Protein AF-A0A944ZHB9-F1 (afdb_monomer_lite)

Sequence (135 aa):
MSFLIAQADKPLLVWMFDLVGLNYLLIIVLSSVASFLITLTIVRKGKGALAGSALILAVLMPFFVTLCFAALDGATVFMSVATNPEWTFQPSDAIAPATVCFCLVIGMFLMIPSYLLAMIAATVRSRSTKAEEAS

Structure (mmCIF, N/CA/C/O backbone):
data_AF-A0A944ZHB9-F1
#
_entry.id   AF-A0A944ZHB9-F1
#
loop_
_atom_site.group_PDB
_atom_site.id
_atom_site.type_symbol
_atom_site.label_atom_id
_atom_site.label_alt_id
_atom_site.label_comp_id
_atom_site.label_asym_id
_atom_site.label_entity_id
_atom_site.label_seq_id
_atom_site.pdbx_PDB_ins_code
_atom_site.Cartn_x
_atom_site.Cartn_y
_atom_site.Cartn_z
_atom_site.occupancy
_atom_site.B_iso_or_equiv
_atom_site.auth_seq_id
_atom_site.auth_comp_id
_atom_site.auth_asym_id
_atom_site.auth_atom_id
_atom_site.pdbx_PDB_model_num
ATOM 1 N N . MET A 1 1 ? 9.816 15.366 -27.112 1.00 44.12 1 MET A N 1
ATOM 2 C CA . MET A 1 1 ? 8.399 15.756 -27.311 1.00 44.12 1 MET A CA 1
ATOM 3 C C . MET A 1 1 ? 7.531 14.657 -27.939 1.00 44.12 1 MET A C 1
ATOM 5 O O . MET A 1 1 ? 6.321 14.783 -27.879 1.00 44.12 1 MET A O 1
ATOM 9 N N . SER A 1 2 ? 8.085 13.560 -28.471 1.00 49.25 2 SER A N 1
ATOM 10 C CA . SER A 1 2 ? 7.321 12.480 -29.125 1.00 49.25 2 SER A CA 1
ATOM 11 C C . SER A 1 2 ? 6.603 11.505 -28.173 1.00 49.25 2 SER A C 1
ATOM 13 O O . SER A 1 2 ? 5.532 11.017 -28.512 1.00 49.25 2 SER A O 1
ATOM 15 N N . PHE A 1 3 ? 7.130 11.247 -26.970 1.00 51.88 3 PHE A N 1
ATOM 16 C CA . PHE A 1 3 ? 6.533 10.284 -26.026 1.00 51.88 3 PHE A CA 1
ATOM 17 C C . PHE A 1 3 ? 5.198 10.758 -25.421 1.00 51.88 3 PHE A C 1
ATOM 19 O O . PHE A 1 3 ? 4.254 9.981 -25.323 1.00 51.88 3 PHE A O 1
ATOM 26 N N . LEU A 1 4 ? 5.092 12.050 -25.087 1.00 50.25 4 LEU A N 1
ATOM 27 C CA . LEU A 1 4 ? 3.847 12.651 -24.587 1.00 50.25 4 LEU A CA 1
ATOM 28 C C . LEU A 1 4 ? 2.742 12.688 -25.657 1.00 50.25 4 LEU A C 1
ATOM 30 O O . LEU A 1 4 ? 1.569 12.641 -25.313 1.00 50.25 4 LEU A O 1
ATOM 34 N N . ILE A 1 5 ? 3.112 12.738 -26.942 1.00 50.81 5 ILE A N 1
ATOM 35 C CA . ILE A 1 5 ? 2.165 12.726 -28.068 1.00 50.81 5 ILE A CA 1
ATOM 36 C C . ILE A 1 5 ? 1.707 11.291 -28.372 1.00 50.81 5 ILE A C 1
ATOM 38 O O . ILE A 1 5 ? 0.527 11.072 -28.604 1.00 50.81 5 ILE A O 1
ATOM 42 N N . ALA A 1 6 ? 2.598 10.295 -28.286 1.00 51.50 6 ALA A N 1
ATOM 43 C CA . ALA A 1 6 ? 2.250 8.884 -28.504 1.00 51.50 6 ALA A CA 1
ATOM 44 C C . ALA A 1 6 ? 1.351 8.279 -27.404 1.00 51.50 6 ALA A C 1
ATOM 46 O O . ALA A 1 6 ? 0.707 7.257 -27.624 1.00 51.50 6 ALA A O 1
ATOM 47 N N . GLN A 1 7 ? 1.312 8.895 -26.219 1.00 51.66 7 GLN A N 1
ATOM 48 C CA . GLN A 1 7 ? 0.458 8.491 -25.094 1.00 51.66 7 GLN A CA 1
ATOM 49 C C . GLN A 1 7 ? -0.860 9.280 -25.017 1.00 51.66 7 GLN A C 1
ATOM 51 O O . GLN A 1 7 ? -1.714 8.946 -24.200 1.00 51.66 7 GLN A O 1
ATOM 56 N N . ALA A 1 8 ? -1.051 10.306 -25.856 1.00 53.78 8 ALA A N 1
ATOM 57 C CA . ALA A 1 8 ? -2.232 11.172 -25.809 1.00 53.78 8 ALA A CA 1
ATOM 58 C C . ALA A 1 8 ? -3.544 10.446 -26.171 1.00 53.78 8 ALA A C 1
ATOM 60 O O . ALA A 1 8 ? -4.614 10.879 -25.749 1.00 53.78 8 ALA A O 1
ATOM 61 N N . ASP A 1 9 ? -3.459 9.328 -26.899 1.00 57.16 9 ASP A N 1
ATOM 62 C CA . ASP A 1 9 ? -4.623 8.547 -27.334 1.00 57.16 9 ASP A CA 1
ATOM 63 C C . ASP A 1 9 ? -5.115 7.534 -26.287 1.00 57.16 9 ASP A C 1
ATOM 65 O O . ASP A 1 9 ? -6.210 6.982 -26.419 1.00 57.16 9 ASP A O 1
ATOM 69 N N . LYS A 1 10 ? -4.333 7.271 -25.230 1.00 63.78 10 LYS A N 1
ATOM 70 C CA . LYS A 1 10 ? -4.728 6.344 -24.165 1.00 63.78 10 LYS A CA 1
ATOM 71 C C . LYS A 1 10 ? -5.288 7.115 -22.968 1.00 63.78 10 LYS A C 1
ATOM 73 O O . LYS A 1 10 ? -4.638 8.036 -22.475 1.00 63.78 10 LYS A O 1
ATOM 78 N N . PRO A 1 11 ? -6.455 6.715 -22.424 1.00 73.31 11 PRO A N 1
ATOM 79 C CA . PRO A 1 11 ? -6.902 7.224 -21.137 1.00 73.31 11 PRO A CA 1
ATOM 80 C C . PRO A 1 11 ? -5.803 6.988 -20.100 1.00 73.31 11 PRO A C 1
ATOM 82 O O . PRO A 1 11 ? -5.264 5.883 -20.027 1.00 73.31 11 PRO A O 1
ATOM 85 N N . LEU A 1 12 ? -5.518 7.992 -19.266 1.00 64.12 12 LEU A N 1
ATOM 86 C CA . LEU A 1 12 ? -4.504 7.918 -18.206 1.00 64.12 12 LEU A CA 1
ATOM 87 C C . LEU A 1 12 ? -4.653 6.638 -17.363 1.00 64.12 12 LEU A C 1
ATOM 89 O O . LEU A 1 12 ? -3.669 5.986 -17.037 1.00 64.12 12 LEU A O 1
ATOM 93 N N . LEU A 1 13 ? -5.899 6.221 -17.119 1.00 64.38 13 LEU A N 1
ATOM 94 C CA . LEU A 1 13 ? -6.235 4.980 -16.428 1.00 64.38 13 LEU A CA 1
ATOM 95 C C . LEU A 1 13 ? -5.704 3.726 -17.146 1.00 64.38 13 LEU A C 1
ATOM 97 O O . LEU A 1 13 ? -5.105 2.867 -16.515 1.00 64.38 13 LEU A O 1
ATOM 101 N N . VAL A 1 14 ? -5.911 3.622 -18.462 1.00 70.00 14 VAL A N 1
ATOM 102 C CA . VAL A 1 14 ? -5.469 2.475 -19.276 1.00 70.00 14 VAL A CA 1
ATOM 103 C C . VAL A 1 14 ? -3.949 2.423 -19.327 1.00 70.00 14 VAL A C 1
ATOM 105 O O . VAL A 1 14 ? -3.361 1.361 -19.159 1.00 70.00 14 VAL A O 1
ATOM 108 N N . TRP A 1 15 ? -3.311 3.583 -19.473 1.00 68.56 15 TRP A N 1
ATOM 109 C CA . TRP A 1 15 ? -1.859 3.687 -19.398 1.00 68.56 15 TRP A CA 1
ATOM 110 C C . TRP A 1 15 ? -1.316 3.221 -18.041 1.00 68.56 15 TRP A C 1
ATOM 112 O O . TRP A 1 15 ? -0.336 2.487 -17.992 1.00 68.56 15 TRP A O 1
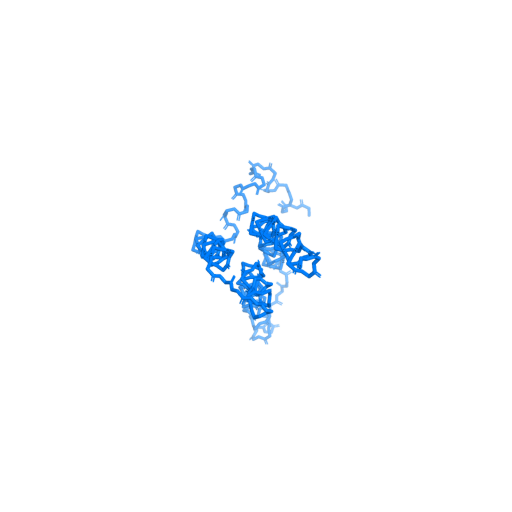ATOM 122 N N . MET A 1 16 ? -1.985 3.566 -16.940 1.00 63.53 16 MET A N 1
ATOM 123 C CA . MET A 1 16 ? -1.601 3.094 -15.608 1.00 63.53 16 MET A CA 1
ATOM 124 C C . MET A 1 16 ? -1.732 1.574 -15.460 1.00 63.53 16 MET A C 1
ATOM 126 O O . MET A 1 16 ? -0.863 0.953 -14.855 1.00 63.53 16 MET A O 1
ATOM 130 N N . PHE A 1 17 ? -2.787 0.964 -16.009 1.00 69.06 17 PHE A N 1
ATOM 131 C CA . PHE A 1 17 ? -2.940 -0.496 -16.004 1.00 69.06 17 PHE A CA 1
ATOM 132 C C . PHE A 1 17 ? -1.844 -1.188 -16.823 1.00 69.06 17 PHE A C 1
ATOM 134 O O . PHE A 1 17 ? -1.302 -2.199 -16.372 1.00 69.06 17 PHE A O 1
ATOM 141 N N . ASP A 1 18 ? -1.491 -0.620 -17.978 1.00 68.94 18 ASP A N 1
ATOM 142 C CA . ASP A 1 18 ? -0.412 -1.122 -18.833 1.00 68.94 18 ASP A CA 1
ATOM 143 C C . ASP A 1 18 ? 0.959 -1.020 -18.139 1.00 68.94 18 ASP A C 1
ATOM 145 O O . ASP A 1 18 ? 1.772 -1.934 -18.254 1.00 68.94 18 ASP A O 1
ATOM 149 N N . LEU A 1 19 ? 1.211 0.066 -17.399 1.00 64.19 19 LEU A N 1
ATOM 150 C CA . LEU A 1 19 ? 2.485 0.308 -16.717 1.00 64.19 19 LEU A CA 1
ATOM 151 C C . LEU A 1 19 ? 2.688 -0.516 -15.455 1.00 64.19 19 LEU A C 1
ATOM 153 O O . LEU A 1 19 ? 3.757 -1.081 -15.248 1.00 64.19 19 LEU A O 1
ATOM 157 N N . VAL A 1 20 ? 1.676 -0.548 -14.590 1.00 68.19 20 VAL A N 1
ATOM 158 C CA . VAL A 1 20 ? 1.765 -1.277 -13.324 1.00 68.19 20 VAL A CA 1
ATOM 159 C C . VAL A 1 20 ? 1.807 -2.774 -13.601 1.00 68.19 20 VAL A C 1
ATOM 161 O O . VAL A 1 20 ? 2.464 -3.503 -12.876 1.00 68.19 20 VAL A O 1
ATOM 164 N N . GLY A 1 21 ? 1.142 -3.244 -14.656 1.00 74.19 21 GLY A N 1
ATOM 165 C CA . GLY A 1 21 ? 1.032 -4.661 -14.956 1.00 74.19 21 GLY A CA 1
ATOM 166 C C . GLY A 1 21 ? 0.014 -5.361 -14.052 1.00 74.19 21 GLY A C 1
ATOM 167 O O . GLY A 1 21 ? -0.151 -5.067 -12.863 1.00 74.19 21 GLY A O 1
ATOM 168 N N . LEU A 1 22 ? -0.689 -6.334 -14.628 1.00 75.19 22 LEU A N 1
ATOM 169 C CA . LEU A 1 22 ? -1.831 -6.986 -13.982 1.00 75.19 22 LEU A CA 1
ATOM 170 C C . LEU A 1 22 ? -1.457 -7.688 -12.664 1.00 75.19 22 LEU A C 1
ATOM 172 O O . LEU A 1 22 ? -2.209 -7.631 -11.693 1.00 75.19 22 LEU A O 1
ATOM 176 N N . ASN A 1 23 ? -0.273 -8.303 -12.608 1.00 76.69 23 ASN A N 1
ATOM 177 C CA . ASN A 1 23 ? 0.205 -9.016 -11.421 1.00 76.69 23 ASN A CA 1
ATOM 178 C C . ASN A 1 23 ? 0.426 -8.073 -10.233 1.00 76.69 23 ASN A C 1
ATOM 180 O O . ASN A 1 23 ? -0.003 -8.370 -9.120 1.00 76.69 23 ASN A O 1
ATOM 184 N N . TYR A 1 24 ? 1.055 -6.921 -10.463 1.00 76.88 24 TYR A N 1
ATOM 185 C CA . TYR A 1 24 ? 1.310 -5.953 -9.399 1.00 76.88 24 TYR A CA 1
ATOM 186 C C . TYR A 1 24 ? 0.017 -5.309 -8.921 1.00 76.88 24 TYR A C 1
ATOM 188 O O . TYR A 1 24 ? -0.197 -5.176 -7.718 1.00 76.88 24 TYR A O 1
ATOM 196 N N . LEU A 1 25 ? -0.892 -4.996 -9.845 1.00 80.75 25 LEU A N 1
ATOM 197 C CA . LEU A 1 25 ? -2.195 -4.459 -9.486 1.00 80.75 25 LEU A CA 1
ATOM 198 C C . LEU A 1 25 ? -3.002 -5.441 -8.627 1.00 80.75 25 LEU A C 1
ATOM 200 O O . LEU A 1 25 ? -3.590 -5.034 -7.626 1.00 80.75 25 LEU A O 1
ATOM 204 N N . LEU A 1 26 ? -2.974 -6.736 -8.960 1.00 85.25 26 LEU A N 1
ATOM 205 C CA . LEU A 1 26 ? -3.593 -7.777 -8.139 1.00 85.25 26 LEU A CA 1
ATOM 206 C C . LEU A 1 26 ? -3.009 -7.806 -6.725 1.00 85.25 26 LEU A C 1
ATOM 208 O O . LEU A 1 26 ? -3.772 -7.820 -5.762 1.00 85.25 26 LEU A O 1
ATOM 212 N N . ILE A 1 27 ? -1.683 -7.766 -6.576 1.00 86.25 27 ILE A N 1
ATOM 213 C CA . ILE A 1 27 ? -1.047 -7.784 -5.250 1.00 86.25 27 ILE A CA 1
ATOM 214 C C . ILE A 1 27 ? -1.418 -6.533 -4.447 1.00 86.25 27 ILE A C 1
ATOM 216 O O . ILE A 1 27 ? -1.750 -6.635 -3.266 1.00 86.25 27 ILE A O 1
ATOM 220 N N . ILE A 1 28 ? -1.415 -5.361 -5.082 1.00 85.06 28 ILE A N 1
ATOM 221 C CA . ILE A 1 28 ? -1.771 -4.091 -4.445 1.00 85.06 28 ILE A CA 1
ATOM 222 C C . ILE A 1 28 ? -3.224 -4.130 -3.947 1.00 85.06 28 ILE A C 1
ATOM 224 O O . ILE A 1 28 ? -3.485 -3.829 -2.779 1.00 85.06 28 ILE A O 1
ATOM 228 N N . VAL A 1 29 ? -4.164 -4.576 -4.782 1.00 87.94 29 VAL A N 1
ATOM 229 C CA . VAL A 1 29 ? -5.580 -4.705 -4.405 1.00 87.94 29 VAL A CA 1
ATOM 230 C C . VAL A 1 29 ? -5.763 -5.733 -3.288 1.00 87.94 29 VAL A C 1
ATOM 232 O O . VAL A 1 29 ? -6.414 -5.435 -2.287 1.00 87.94 29 VAL A O 1
ATOM 235 N N . LEU A 1 30 ? -5.147 -6.913 -3.401 1.00 90.31 30 LEU A N 1
ATOM 236 C CA . LEU A 1 30 ? -5.202 -7.945 -2.362 1.00 90.31 30 LEU A CA 1
ATOM 237 C C . LEU A 1 30 ? -4.621 -7.445 -1.035 1.00 90.31 30 LEU A C 1
ATOM 239 O O . LEU A 1 30 ? -5.187 -7.722 0.021 1.00 90.31 30 LEU A O 1
ATOM 243 N N . SER A 1 31 ? -3.541 -6.660 -1.077 1.00 90.19 31 SER A N 1
ATOM 244 C CA . SER A 1 31 ? -2.945 -6.056 0.117 1.00 90.19 31 SER A CA 1
ATOM 245 C C . SER A 1 31 ? -3.873 -5.032 0.777 1.00 90.19 31 SER A C 1
ATOM 247 O O . SER A 1 31 ? -3.973 -5.001 2.003 1.00 90.19 31 SER A O 1
ATOM 249 N N . SER A 1 32 ? -4.610 -4.244 -0.016 1.00 89.06 32 SER A N 1
ATOM 250 C CA . SER A 1 32 ? -5.613 -3.296 0.480 1.00 89.06 32 SER A CA 1
ATOM 251 C C . SER A 1 32 ? -6.795 -4.017 1.124 1.00 89.06 32 SER A C 1
ATOM 253 O O . SER A 1 32 ? -7.185 -3.685 2.245 1.00 89.06 32 SER A O 1
ATOM 255 N N . VAL A 1 33 ? -7.305 -5.073 0.484 1.00 91.88 33 VAL A N 1
ATOM 256 C CA . VAL A 1 33 ? -8.373 -5.908 1.052 1.00 91.88 33 VAL A CA 1
ATOM 257 C C . VAL A 1 33 ? -7.912 -6.563 2.355 1.00 91.88 33 VAL A C 1
ATOM 259 O O . VAL A 1 33 ? -8.623 -6.503 3.358 1.00 91.88 33 VAL A O 1
ATOM 262 N N . ALA A 1 34 ? -6.708 -7.137 2.385 1.00 91.56 34 ALA A N 1
ATOM 263 C CA . ALA A 1 34 ? -6.142 -7.734 3.592 1.00 91.56 34 ALA A CA 1
ATOM 264 C C . ALA A 1 34 ? -5.981 -6.698 4.717 1.00 91.56 34 ALA A C 1
ATOM 266 O O . ALA A 1 34 ? -6.427 -6.939 5.839 1.00 91.56 34 ALA A O 1
ATOM 267 N N . SER A 1 35 ? -5.426 -5.521 4.410 1.00 92.50 35 SER A N 1
ATOM 268 C CA . SER A 1 35 ? -5.304 -4.391 5.341 1.00 92.50 35 SER A CA 1
ATOM 269 C C . SER A 1 35 ? -6.656 -3.996 5.934 1.00 92.50 35 SER A C 1
ATOM 271 O O . SER A 1 35 ? -6.781 -3.849 7.154 1.00 92.50 35 SER A O 1
ATOM 273 N N . PHE A 1 36 ? -7.690 -3.886 5.099 1.00 90.31 36 PHE A N 1
ATOM 274 C CA . PHE A 1 36 ? -9.037 -3.543 5.538 1.00 90.31 36 PHE A CA 1
ATOM 275 C C . PHE A 1 36 ? -9.628 -4.612 6.465 1.00 90.31 36 PHE A C 1
ATOM 277 O O . PHE A 1 36 ? -10.158 -4.288 7.529 1.00 90.31 36 PHE A O 1
ATOM 284 N N . LEU A 1 37 ? -9.491 -5.895 6.118 1.00 92.69 37 LEU A N 1
ATOM 285 C CA . LEU A 1 37 ? -9.981 -7.007 6.939 1.00 92.69 37 LEU A CA 1
ATOM 286 C C . LEU A 1 37 ? -9.252 -7.108 8.285 1.00 92.69 37 LEU A C 1
ATOM 288 O O . LEU A 1 37 ? -9.886 -7.343 9.319 1.00 92.69 37 LEU A O 1
ATOM 292 N N . ILE A 1 38 ? -7.934 -6.899 8.297 1.00 90.38 38 ILE A N 1
ATOM 293 C CA . ILE A 1 38 ? -7.133 -6.862 9.526 1.00 90.38 38 ILE A CA 1
ATOM 294 C C . ILE A 1 38 ? -7.581 -5.682 10.392 1.00 90.38 38 ILE A C 1
ATOM 296 O O . ILE A 1 38 ? -7.894 -5.875 11.568 1.00 90.38 38 ILE A O 1
ATOM 300 N N . THR A 1 39 ? -7.704 -4.489 9.805 1.00 88.88 39 THR A N 1
ATOM 301 C CA . THR A 1 39 ? -8.217 -3.286 10.477 1.00 88.88 39 THR A CA 1
ATOM 302 C C . THR A 1 39 ? -9.582 -3.566 11.103 1.00 88.88 39 THR A C 1
ATOM 304 O O . THR A 1 39 ? -9.757 -3.378 12.304 1.00 88.88 39 THR A O 1
ATOM 307 N N . LEU A 1 40 ? -10.529 -4.119 10.341 1.00 88.69 40 LEU A N 1
ATOM 308 C CA . LEU A 1 40 ? -11.863 -4.478 10.824 1.00 88.69 40 LEU A CA 1
ATOM 309 C C . LEU A 1 40 ? -11.813 -5.479 11.989 1.00 88.69 40 LEU A C 1
ATOM 311 O O . LEU A 1 40 ?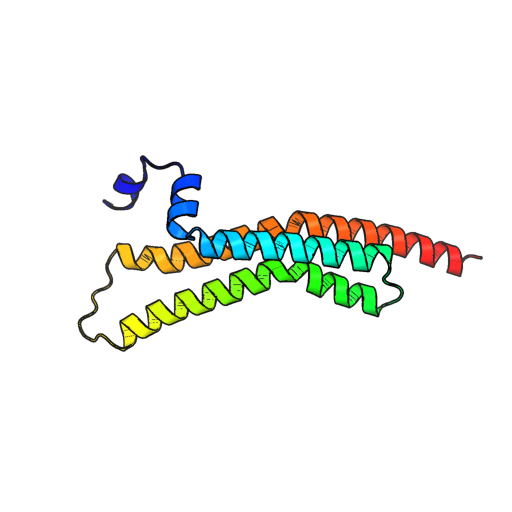 -12.552 -5.340 12.968 1.00 88.69 40 LEU A O 1
ATOM 315 N N . THR A 1 41 ? -10.926 -6.470 11.912 1.00 89.19 41 THR A N 1
ATOM 316 C CA . THR A 1 41 ? -10.742 -7.474 12.966 1.00 89.19 41 THR A CA 1
ATOM 317 C C . THR A 1 41 ? -10.202 -6.840 14.247 1.00 89.19 41 THR A C 1
ATOM 319 O O . THR A 1 41 ? -10.731 -7.104 15.330 1.00 89.19 41 THR A O 1
ATOM 322 N N . ILE A 1 42 ? -9.209 -5.951 14.140 1.00 88.38 42 ILE A N 1
ATOM 323 C CA . ILE A 1 42 ? -8.646 -5.230 15.288 1.00 88.38 42 ILE A CA 1
ATOM 324 C C . ILE A 1 42 ? -9.677 -4.266 15.880 1.00 88.38 42 ILE A C 1
ATOM 326 O O . ILE A 1 42 ? -9.777 -4.161 17.103 1.00 88.38 42 ILE A O 1
ATOM 330 N N . VAL A 1 43 ? -10.484 -3.597 15.055 1.00 87.06 43 VAL A N 1
ATOM 331 C CA . VAL A 1 43 ? -11.568 -2.724 15.529 1.00 87.06 43 VAL A CA 1
ATOM 332 C C . VAL A 1 43 ? -12.604 -3.519 16.327 1.00 87.06 43 VAL A C 1
ATOM 334 O O . VAL A 1 43 ? -12.988 -3.090 17.416 1.00 87.06 43 VAL A O 1
ATOM 337 N N . ARG A 1 44 ? -13.010 -4.696 15.835 1.00 85.38 44 ARG A N 1
ATOM 338 C CA . ARG A 1 44 ? -14.036 -5.532 16.479 1.00 85.38 44 ARG A CA 1
ATOM 339 C C . ARG A 1 44 ? -13.557 -6.266 17.729 1.00 85.38 44 ARG A C 1
ATOM 341 O O . ARG A 1 44 ? -14.329 -6.397 18.672 1.00 85.38 44 ARG A O 1
ATOM 348 N N . LYS A 1 45 ? -12.329 -6.792 17.728 1.00 83.88 45 LYS A N 1
ATOM 349 C CA . LYS A 1 45 ? -11.832 -7.693 18.788 1.00 83.88 45 LYS A CA 1
ATOM 350 C C . LYS A 1 45 ? -10.697 -7.111 19.628 1.00 83.88 45 LYS A C 1
ATOM 352 O O . LYS A 1 45 ? -10.470 -7.581 20.739 1.00 83.88 45 LYS A O 1
ATOM 357 N N . GLY A 1 46 ? -9.966 -6.128 19.110 1.00 76.44 46 GLY A N 1
ATOM 358 C CA . GLY A 1 46 ? -8.795 -5.569 19.779 1.00 76.44 46 GLY A CA 1
ATOM 359 C C . GLY A 1 46 ? -9.173 -4.746 21.009 1.00 76.44 46 GLY A C 1
ATOM 360 O O . GLY A 1 46 ? -10.052 -3.889 20.942 1.00 76.44 46 GLY A O 1
ATOM 361 N N . LYS A 1 47 ? -8.477 -4.980 22.122 1.00 74.56 47 LYS A N 1
ATOM 362 C CA . LYS A 1 47 ? -8.604 -4.213 23.367 1.00 74.56 47 LYS A CA 1
ATOM 363 C C . LYS A 1 47 ? -7.234 -3.675 23.789 1.00 74.56 47 LYS A C 1
ATOM 365 O O . LYS A 1 47 ? -6.215 -4.312 23.530 1.00 74.56 47 LYS A O 1
ATOM 370 N N . GLY A 1 48 ? -7.225 -2.514 24.441 1.00 76.50 48 GLY A N 1
ATOM 371 C CA . GLY A 1 48 ? -6.019 -1.898 25.005 1.00 76.50 48 GLY A CA 1
ATOM 372 C C . GLY A 1 48 ? -5.093 -1.209 23.993 1.00 76.50 48 GLY A C 1
ATOM 373 O O . GLY A 1 48 ? -5.388 -1.116 22.799 1.00 76.50 48 GLY A O 1
ATOM 374 N N . ALA A 1 49 ? -3.954 -0.720 24.491 1.00 75.25 49 ALA A N 1
ATOM 375 C CA . ALA A 1 49 ? -2.983 0.072 23.728 1.00 75.25 49 ALA A CA 1
ATOM 376 C C . ALA A 1 49 ? -2.352 -0.695 22.550 1.00 75.25 49 ALA A C 1
ATOM 378 O O . ALA A 1 49 ? -2.101 -0.112 21.495 1.00 75.25 49 ALA A O 1
ATOM 379 N N . LEU A 1 50 ? -2.178 -2.015 22.688 1.00 80.00 50 LEU A N 1
ATOM 380 C CA . LEU A 1 50 ? -1.625 -2.880 21.639 1.00 80.00 50 LEU A CA 1
ATOM 381 C C . LEU A 1 50 ? -2.511 -2.916 20.380 1.00 80.00 50 LEU A C 1
ATOM 383 O O . LEU A 1 50 ? -2.014 -3.028 19.263 1.00 80.00 50 LEU A O 1
ATOM 387 N N . ALA A 1 51 ? -3.831 -2.772 20.536 1.00 80.88 51 ALA A N 1
ATOM 388 C CA . ALA A 1 51 ? -4.738 -2.690 19.395 1.00 80.88 51 ALA A CA 1
ATOM 389 C C . ALA A 1 51 ? -4.555 -1.379 18.609 1.00 80.88 51 ALA A C 1
ATOM 391 O O . ALA A 1 51 ? -4.766 -1.361 17.400 1.00 80.88 51 ALA A O 1
ATOM 392 N N . GLY A 1 52 ? -4.160 -0.293 19.281 1.00 78.12 52 GLY A N 1
ATOM 393 C CA . GLY A 1 52 ? -3.881 0.995 18.647 1.00 78.12 52 GLY A CA 1
ATOM 394 C C . GLY A 1 52 ? -2.625 0.956 17.775 1.00 78.12 52 GLY A C 1
ATOM 395 O O . GLY A 1 52 ? -2.670 1.374 16.621 1.00 78.12 52 GLY A O 1
ATOM 396 N N . SER A 1 53 ? -1.526 0.390 18.281 1.00 81.81 53 SER A N 1
ATOM 397 C CA . SER A 1 53 ? -0.294 0.236 17.494 1.00 81.81 53 SER A CA 1
ATOM 398 C C . SER A 1 53 ? -0.475 -0.733 16.321 1.00 81.81 53 SER A C 1
ATOM 400 O O . SER A 1 53 ? -0.034 -0.442 15.209 1.00 81.81 53 SER A O 1
ATOM 402 N N . ALA A 1 54 ? -1.199 -1.839 16.528 1.00 84.50 54 ALA A N 1
ATOM 403 C CA . ALA A 1 54 ? -1.534 -2.778 15.459 1.00 84.50 54 ALA A CA 1
ATOM 404 C C . ALA A 1 54 ? -2.405 -2.139 14.360 1.00 84.50 54 ALA A C 1
ATOM 406 O O . ALA A 1 54 ? -2.227 -2.452 13.185 1.00 84.50 54 ALA A O 1
ATOM 407 N N . LEU A 1 55 ? -3.313 -1.221 14.718 1.00 85.06 55 LEU A N 1
ATOM 408 C CA . LEU A 1 55 ? -4.126 -0.471 13.753 1.00 85.06 55 LEU A CA 1
ATOM 409 C C . LEU A 1 55 ? -3.272 0.411 12.842 1.00 85.06 55 LEU A C 1
ATOM 411 O O . LEU A 1 55 ? -3.491 0.413 11.635 1.00 85.06 55 LEU A O 1
ATOM 415 N N . ILE A 1 56 ? -2.283 1.118 13.395 1.00 85.44 56 ILE A N 1
ATOM 416 C CA . ILE A 1 56 ? -1.374 1.955 12.597 1.00 85.44 56 ILE A CA 1
ATOM 417 C C . ILE A 1 56 ? -0.635 1.091 11.571 1.00 85.44 56 ILE A C 1
ATOM 419 O O . ILE A 1 56 ? -0.604 1.425 10.387 1.00 85.44 56 ILE A O 1
ATOM 423 N N . LEU A 1 57 ? -0.104 -0.055 12.005 1.00 86.12 57 LEU A N 1
ATOM 424 C CA . LEU A 1 57 ? 0.614 -0.970 11.119 1.00 86.12 57 LEU A CA 1
ATOM 425 C C . LEU A 1 57 ? -0.300 -1.555 10.031 1.00 86.12 57 LEU A C 1
ATOM 427 O O . LEU A 1 57 ? 0.079 -1.610 8.863 1.00 86.12 57 LEU A O 1
ATOM 431 N N . ALA A 1 58 ? -1.518 -1.958 10.408 1.00 88.62 58 ALA A N 1
ATOM 432 C CA . ALA A 1 58 ? -2.492 -2.536 9.489 1.00 88.62 58 ALA A CA 1
ATOM 433 C C . ALA A 1 58 ? -2.907 -1.544 8.398 1.00 88.62 58 ALA A C 1
ATOM 435 O O . ALA A 1 58 ? -2.994 -1.922 7.231 1.00 88.62 58 ALA A O 1
ATOM 436 N N . VAL A 1 59 ? -3.120 -0.275 8.752 1.00 90.81 59 VAL A N 1
ATOM 437 C CA . VAL A 1 59 ? -3.514 0.771 7.798 1.00 90.81 59 VAL A CA 1
ATOM 438 C C . VAL A 1 59 ? -2.370 1.135 6.849 1.00 90.81 59 VAL A C 1
ATOM 440 O O . VAL A 1 59 ? -2.624 1.392 5.679 1.00 90.81 59 VAL A O 1
ATOM 443 N N . LEU A 1 60 ? -1.118 1.119 7.318 1.00 89.62 60 LEU A N 1
ATOM 444 C CA . LEU A 1 60 ? 0.071 1.406 6.501 1.00 89.62 60 LEU A CA 1
ATOM 445 C C . LEU A 1 60 ? 0.481 0.249 5.575 1.00 89.62 60 LEU A C 1
ATOM 447 O O . LEU A 1 60 ? 1.312 0.439 4.688 1.00 89.62 60 LEU A O 1
ATOM 451 N N . MET A 1 61 ? -0.079 -0.948 5.761 1.00 88.25 61 MET A N 1
ATOM 452 C CA . MET A 1 61 ? 0.307 -2.148 5.015 1.00 88.25 61 MET A CA 1
ATOM 453 C C . MET A 1 61 ? 0.275 -1.975 3.481 1.00 88.25 61 MET A C 1
ATOM 455 O O . MET A 1 61 ? 1.275 -2.324 2.854 1.00 88.25 61 MET A O 1
ATOM 459 N N . PRO A 1 62 ? -0.778 -1.411 2.850 1.00 87.12 62 PRO A N 1
ATOM 460 C CA . PRO A 1 62 ? -0.815 -1.257 1.393 1.00 87.12 62 PRO A CA 1
ATOM 461 C C . PRO A 1 62 ? 0.307 -0.349 0.881 1.00 87.12 62 PRO A C 1
ATOM 463 O O . PRO A 1 62 ? 0.911 -0.634 -0.149 1.00 87.12 62 PRO A O 1
ATOM 466 N N . PHE A 1 63 ? 0.642 0.697 1.642 1.00 87.94 63 PHE A N 1
ATOM 467 C CA . PHE A 1 63 ? 1.743 1.596 1.314 1.00 87.94 63 PHE A CA 1
ATOM 468 C C . PHE A 1 63 ? 3.097 0.899 1.379 1.00 87.94 63 PHE A C 1
ATOM 470 O O . PHE A 1 63 ? 3.878 1.015 0.438 1.00 87.94 63 PHE A O 1
ATOM 477 N N . PHE A 1 64 ? 3.365 0.127 2.435 1.00 88.69 64 PHE A N 1
ATOM 478 C CA . PHE A 1 64 ? 4.613 -0.634 2.528 1.00 88.69 64 PHE A CA 1
ATOM 479 C C . PHE A 1 64 ? 4.752 -1.648 1.397 1.00 88.69 64 PHE A C 1
ATOM 481 O O . PHE A 1 64 ? 5.828 -1.770 0.820 1.00 88.69 64 PHE A O 1
ATOM 488 N N . VAL A 1 65 ? 3.660 -2.322 1.033 1.00 88.62 65 VAL A N 1
ATOM 489 C CA . VAL A 1 65 ? 3.647 -3.248 -0.102 1.00 88.62 65 VAL A CA 1
ATOM 490 C C . VAL A 1 65 ? 4.005 -2.509 -1.393 1.00 88.62 65 VAL A C 1
ATOM 492 O O . VAL A 1 65 ? 4.938 -2.917 -2.082 1.00 88.62 65 VAL A O 1
ATOM 495 N N . THR A 1 66 ? 3.353 -1.380 -1.691 1.00 86.56 66 THR A N 1
ATOM 496 C CA . THR A 1 66 ? 3.698 -0.569 -2.872 1.00 86.56 66 THR A CA 1
ATOM 497 C C . THR A 1 66 ? 5.121 -0.022 -2.832 1.00 86.56 66 THR A C 1
ATOM 499 O O . THR A 1 66 ? 5.770 0.045 -3.870 1.00 86.56 66 THR A O 1
ATOM 502 N N . LEU A 1 67 ? 5.632 0.325 -1.648 1.00 86.12 67 LEU A N 1
ATOM 503 C CA . LEU A 1 67 ? 6.979 0.856 -1.463 1.00 86.12 67 LEU A CA 1
ATOM 504 C C . LEU A 1 67 ? 8.053 -0.209 -1.703 1.00 86.12 67 LEU A C 1
ATOM 506 O O . LEU A 1 67 ? 9.051 0.071 -2.361 1.00 86.12 67 LEU A O 1
ATOM 510 N N . CYS A 1 68 ? 7.840 -1.440 -1.238 1.00 84.62 68 CYS A N 1
ATOM 511 C CA . CYS A 1 68 ? 8.730 -2.554 -1.549 1.00 84.62 68 CYS A CA 1
ATOM 512 C C . CYS A 1 68 ? 8.774 -2.830 -3.056 1.00 84.62 68 CYS A C 1
ATOM 514 O O . CYS A 1 68 ? 9.856 -3.027 -3.601 1.00 84.62 68 CYS A O 1
ATOM 516 N N . PHE A 1 69 ? 7.631 -2.787 -3.745 1.00 81.12 69 PHE A N 1
ATOM 517 C CA . PHE A 1 69 ? 7.603 -2.950 -5.201 1.00 81.12 69 PHE A CA 1
ATOM 518 C C . PHE A 1 69 ? 8.320 -1.819 -5.931 1.00 81.12 69 PHE A C 1
ATOM 520 O O . PHE A 1 69 ? 9.162 -2.084 -6.783 1.00 81.12 69 PHE A O 1
ATOM 527 N N . ALA A 1 70 ? 8.041 -0.577 -5.542 1.00 81.06 70 ALA A N 1
ATOM 528 C CA . ALA A 1 70 ? 8.717 0.610 -6.042 1.00 81.06 70 ALA A CA 1
ATOM 529 C C . ALA A 1 70 ? 10.247 0.511 -5.912 1.00 81.06 70 ALA A C 1
ATOM 531 O O . ALA A 1 70 ? 10.981 0.824 -6.847 1.00 81.06 70 ALA A O 1
ATOM 532 N N . ALA A 1 71 ? 10.729 0.050 -4.757 1.00 81.44 71 ALA A N 1
ATOM 533 C CA . ALA A 1 71 ? 12.153 -0.105 -4.496 1.00 81.44 71 ALA A CA 1
ATOM 534 C C . ALA A 1 71 ? 12.786 -1.224 -5.336 1.00 81.44 71 ALA A C 1
ATOM 536 O O . ALA A 1 71 ? 13.890 -1.046 -5.844 1.00 81.44 71 ALA A O 1
ATOM 537 N N . LEU A 1 72 ? 12.098 -2.360 -5.498 1.00 82.12 72 LEU A N 1
ATOM 538 C CA . LEU A 1 72 ? 12.593 -3.480 -6.303 1.00 82.12 72 LEU A CA 1
ATOM 539 C C . LEU A 1 72 ? 12.694 -3.108 -7.785 1.00 82.12 72 LEU A C 1
ATOM 541 O O . LEU A 1 72 ? 13.714 -3.392 -8.404 1.00 82.12 72 LEU A O 1
ATOM 545 N N . ASP A 1 73 ? 11.680 -2.435 -8.328 1.00 78.50 73 ASP A N 1
ATOM 546 C CA . ASP A 1 73 ? 11.669 -2.013 -9.732 1.00 78.50 73 ASP A CA 1
ATOM 547 C C . ASP A 1 73 ? 12.662 -0.865 -9.999 1.00 78.50 73 ASP A C 1
ATOM 549 O O . ASP A 1 73 ? 13.368 -0.839 -11.003 1.00 78.50 73 ASP A O 1
ATOM 553 N N . GLY A 1 74 ? 12.833 0.051 -9.040 1.00 74.06 74 GLY A N 1
ATOM 554 C CA . GLY A 1 74 ? 13.908 1.044 -9.106 1.00 74.06 74 GLY A CA 1
ATOM 555 C C . GLY A 1 74 ? 15.306 0.409 -9.082 1.00 74.06 74 GLY A C 1
ATOM 556 O O . GLY A 1 74 ? 16.208 0.848 -9.800 1.00 74.06 74 GLY A O 1
ATOM 557 N N . ALA A 1 75 ? 15.494 -0.646 -8.283 1.00 78.38 75 ALA A N 1
ATOM 558 C CA . ALA A 1 75 ? 16.771 -1.343 -8.168 1.00 78.38 75 ALA A CA 1
ATOM 559 C C . ALA A 1 75 ? 17.133 -2.131 -9.435 1.00 78.38 75 ALA A C 1
ATOM 561 O O . ALA A 1 75 ? 18.297 -2.119 -9.831 1.00 78.38 75 ALA A O 1
ATOM 562 N N . THR A 1 76 ? 16.176 -2.787 -10.099 1.00 78.56 76 THR A N 1
ATOM 563 C CA . THR A 1 76 ? 16.434 -3.516 -11.357 1.00 78.56 76 THR A CA 1
ATOM 564 C C . THR A 1 76 ? 16.887 -2.575 -12.469 1.00 78.56 76 THR A C 1
ATOM 566 O O . THR A 1 76 ? 17.845 -2.889 -13.182 1.00 78.56 76 THR A O 1
ATOM 569 N N . VAL A 1 77 ? 16.265 -1.398 -12.580 1.00 74.31 77 VAL A N 1
ATOM 570 C CA . VAL A 1 77 ? 16.676 -0.360 -13.534 1.00 74.31 77 VAL A CA 1
ATOM 571 C C . VAL A 1 77 ? 18.089 0.106 -13.220 1.00 74.31 77 VAL A C 1
ATOM 573 O O . VAL A 1 77 ? 18.950 0.049 -14.093 1.00 74.31 77 VAL A O 1
ATOM 576 N N . PHE A 1 78 ? 18.362 0.485 -11.968 1.00 74.25 78 PHE A N 1
ATOM 577 C CA . PHE A 1 78 ? 19.683 0.966 -11.559 1.00 74.25 78 PHE A CA 1
ATOM 578 C C . PHE A 1 78 ? 20.788 -0.071 -11.800 1.00 74.25 78 PHE A C 1
ATOM 580 O O . PHE A 1 78 ? 21.858 0.266 -12.305 1.00 74.25 78 PHE A O 1
ATOM 587 N N . MET A 1 79 ? 20.520 -1.344 -11.499 1.00 79.50 79 MET A N 1
ATOM 588 C CA . MET A 1 79 ? 21.454 -2.436 -11.773 1.00 79.50 79 MET A CA 1
ATOM 589 C C . MET A 1 79 ? 21.698 -2.604 -13.275 1.00 79.50 79 MET A C 1
ATOM 591 O O . MET A 1 79 ? 22.844 -2.772 -13.676 1.00 79.50 79 MET A O 1
ATOM 595 N N . SER A 1 80 ? 20.658 -2.486 -14.105 1.00 73.56 80 SER A N 1
ATOM 596 C CA . SER A 1 80 ? 20.779 -2.589 -15.566 1.00 73.56 80 SER A CA 1
ATOM 597 C C . SER A 1 80 ? 21.646 -1.477 -16.162 1.00 73.56 80 SER A C 1
ATOM 599 O O . SER A 1 80 ? 22.414 -1.743 -17.088 1.00 73.56 80 SER A O 1
ATOM 601 N N . VAL A 1 81 ? 21.565 -0.263 -15.599 1.00 74.94 81 VAL A N 1
ATOM 602 C CA . VAL A 1 81 ? 22.461 0.861 -15.922 1.00 74.94 81 VAL A CA 1
ATOM 603 C C . VAL A 1 81 ? 23.893 0.541 -15.513 1.00 74.94 81 VAL A C 1
ATOM 605 O O . VAL A 1 81 ? 24.821 0.692 -16.300 1.00 74.94 81 VAL A O 1
ATOM 608 N N . ALA A 1 82 ? 24.078 0.090 -14.271 1.00 76.94 82 ALA A N 1
ATOM 609 C CA . ALA A 1 82 ? 25.397 -0.132 -13.694 1.00 76.94 82 ALA A CA 1
ATOM 610 C C . ALA A 1 82 ? 26.176 -1.256 -14.397 1.00 76.94 82 ALA A C 1
ATOM 612 O O . ALA A 1 82 ? 27.402 -1.203 -14.460 1.00 76.94 82 ALA A O 1
ATOM 613 N N . THR A 1 83 ? 25.485 -2.267 -14.931 1.00 83.25 83 THR A N 1
ATOM 614 C CA . THR A 1 83 ? 26.120 -3.415 -15.595 1.00 83.25 83 THR A CA 1
ATOM 615 C C . THR A 1 83 ? 26.366 -3.221 -17.090 1.00 83.25 83 THR A C 1
ATOM 617 O O . THR A 1 83 ? 27.105 -4.012 -17.670 1.00 83.25 83 THR A O 1
ATOM 620 N N . ASN A 1 84 ? 25.772 -2.205 -17.727 1.00 79.69 84 ASN A N 1
ATOM 621 C CA . ASN A 1 84 ? 25.902 -1.970 -19.167 1.00 79.69 84 ASN A CA 1
ATOM 622 C C . ASN A 1 84 ? 26.601 -0.629 -19.446 1.00 79.69 84 ASN A C 1
ATOM 624 O O . ASN A 1 84 ? 25.945 0.410 -19.472 1.00 79.69 84 ASN A O 1
ATOM 628 N N . PRO A 1 85 ? 27.919 -0.628 -19.713 1.00 68.12 85 PRO A N 1
ATOM 629 C CA . PRO A 1 85 ? 28.680 0.604 -19.937 1.00 68.12 85 PRO A CA 1
ATOM 630 C C . PRO A 1 85 ? 28.290 1.360 -21.221 1.00 68.12 85 PRO A C 1
ATOM 632 O O . PRO A 1 85 ? 28.611 2.538 -21.344 1.00 68.12 85 PRO A O 1
ATOM 635 N N . GLU A 1 86 ? 27.580 0.720 -22.156 1.00 78.25 86 GLU A N 1
ATOM 636 C CA . GLU A 1 86 ? 27.041 1.356 -23.373 1.00 78.25 86 GLU A CA 1
ATOM 637 C C . GLU A 1 86 ? 25.597 1.867 -23.212 1.00 78.25 86 GLU A C 1
ATOM 639 O O . GLU A 1 86 ? 24.984 2.351 -24.169 1.00 78.25 86 GLU A O 1
ATOM 644 N N . TRP A 1 87 ? 25.015 1.754 -22.014 1.00 71.88 87 TRP A N 1
ATOM 645 C CA . TRP A 1 87 ? 23.619 2.106 -21.797 1.00 71.88 87 TRP A CA 1
ATOM 646 C C . TRP A 1 87 ? 23.408 3.618 -21.923 1.00 71.88 87 TRP A C 1
ATOM 648 O O . TRP A 1 87 ? 23.850 4.416 -21.097 1.00 71.88 87 TRP A O 1
ATOM 658 N N . THR A 1 88 ? 22.721 4.013 -22.993 1.00 71.75 88 THR A N 1
ATOM 659 C CA . THR A 1 88 ? 22.334 5.400 -23.253 1.00 71.75 88 THR A CA 1
ATOM 660 C C . THR A 1 88 ? 20.898 5.585 -22.783 1.00 71.75 88 THR A C 1
ATOM 662 O O . THR A 1 88 ? 20.016 4.901 -23.291 1.00 71.75 88 THR A O 1
ATOM 665 N N . PHE A 1 89 ? 20.666 6.506 -21.843 1.00 65.56 89 PHE A N 1
ATOM 666 C CA . PHE A 1 89 ? 19.342 6.762 -21.265 1.00 65.56 89 PHE A CA 1
ATOM 667 C C . PHE A 1 89 ? 18.332 7.135 -22.359 1.00 65.56 89 PHE A C 1
ATOM 669 O O . PHE A 1 89 ? 18.398 8.220 -22.947 1.00 65.56 89 PHE A O 1
ATOM 676 N N . GLN A 1 90 ? 17.398 6.234 -22.647 1.00 66.44 90 GLN A N 1
ATOM 677 C CA . GLN A 1 90 ? 16.322 6.465 -23.596 1.00 66.44 90 GLN A CA 1
ATOM 678 C C . GLN A 1 90 ? 15.097 7.040 -22.871 1.00 66.44 90 GLN A C 1
ATOM 680 O O . GLN A 1 90 ? 14.869 6.763 -21.696 1.00 66.44 90 GLN A O 1
ATOM 685 N N . PRO A 1 91 ? 14.234 7.815 -23.552 1.00 62.31 91 PRO A N 1
ATOM 686 C CA . PRO A 1 91 ? 12.983 8.295 -22.962 1.00 62.31 91 PRO A CA 1
ATOM 687 C C . PRO A 1 91 ? 12.069 7.178 -22.430 1.00 62.31 91 PRO A C 1
ATOM 689 O O . PRO A 1 91 ? 11.267 7.428 -21.534 1.00 62.31 91 PRO A O 1
ATOM 692 N N . SER A 1 92 ? 12.190 5.954 -22.956 1.00 65.19 92 SER A N 1
ATOM 693 C CA . SER A 1 92 ? 11.513 4.761 -22.433 1.00 65.19 92 SER A CA 1
ATOM 694 C C . SER A 1 92 ? 11.968 4.381 -21.024 1.00 65.19 92 SER A C 1
ATOM 696 O O . SER A 1 92 ? 11.180 3.830 -20.265 1.00 65.19 92 SER A O 1
ATOM 698 N N . ASP A 1 93 ? 13.193 4.725 -20.635 1.00 64.94 93 ASP A N 1
ATOM 699 C CA . ASP A 1 93 ? 13.748 4.389 -19.321 1.00 64.94 93 ASP A CA 1
ATOM 700 C C . ASP A 1 93 ? 13.192 5.302 -18.220 1.00 64.94 93 ASP A C 1
ATOM 702 O O . ASP A 1 93 ? 13.185 4.941 -17.046 1.00 64.94 93 ASP A O 1
ATOM 706 N N . ALA A 1 94 ? 12.630 6.460 -18.592 1.00 65.19 94 ALA A N 1
ATOM 707 C CA . ALA A 1 94 ? 11.907 7.347 -17.678 1.00 65.19 94 ALA A CA 1
ATOM 708 C C . ALA A 1 94 ? 10.529 6.795 -17.258 1.00 65.19 94 ALA A C 1
ATOM 710 O O . ALA A 1 94 ? 9.906 7.316 -16.331 1.00 65.19 94 ALA A O 1
ATOM 711 N N . ILE A 1 95 ? 10.049 5.735 -17.913 1.00 67.19 95 ILE A N 1
ATOM 712 C CA . ILE A 1 95 ? 8.761 5.103 -17.615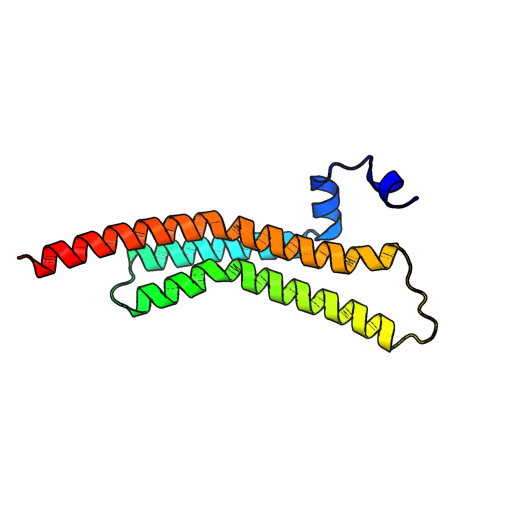 1.00 67.19 95 ILE A CA 1
ATOM 713 C C . ILE A 1 95 ? 8.807 4.361 -16.277 1.00 67.19 95 ILE A C 1
ATOM 715 O O . ILE A 1 95 ? 7.860 4.448 -15.497 1.00 67.19 95 ILE A O 1
ATOM 719 N N . ALA A 1 96 ? 9.907 3.672 -15.981 1.00 66.56 96 ALA A N 1
ATOM 720 C CA . ALA A 1 96 ? 10.062 2.925 -14.738 1.00 66.56 96 ALA A CA 1
ATOM 721 C C . ALA A 1 96 ? 10.004 3.823 -13.480 1.00 66.56 96 ALA A C 1
ATOM 723 O O . ALA A 1 96 ? 9.145 3.588 -12.629 1.00 66.56 96 ALA A O 1
ATOM 724 N N . PRO A 1 97 ? 10.781 4.923 -13.357 1.00 67.19 97 PRO A N 1
ATOM 725 C CA . PRO A 1 97 ? 10.664 5.814 -12.202 1.00 67.19 97 PRO A CA 1
ATOM 726 C C . PRO A 1 97 ? 9.296 6.512 -12.123 1.00 67.19 97 PRO A C 1
ATOM 728 O O . PRO A 1 97 ? 8.791 6.744 -11.024 1.00 67.19 97 PRO A O 1
ATOM 731 N N . ALA A 1 98 ? 8.651 6.807 -13.259 1.00 70.06 98 ALA A N 1
ATOM 732 C CA . ALA A 1 98 ? 7.286 7.334 -13.266 1.00 70.06 98 ALA A CA 1
ATOM 733 C C . ALA A 1 98 ? 6.272 6.307 -12.727 1.00 70.06 98 ALA A C 1
ATOM 735 O O . ALA A 1 98 ? 5.407 6.661 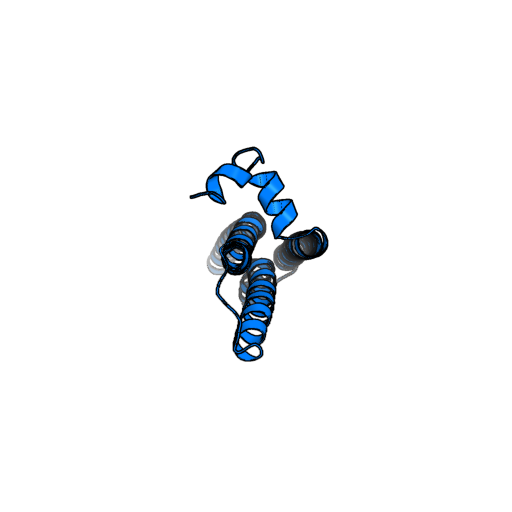-11.925 1.00 70.06 98 ALA A O 1
ATOM 736 N N . THR A 1 99 ? 6.417 5.036 -13.106 1.00 70.88 99 THR A N 1
ATOM 737 C CA . THR A 1 99 ? 5.584 3.917 -12.636 1.00 70.88 99 THR A CA 1
ATOM 738 C C . THR A 1 99 ? 5.750 3.705 -11.134 1.00 70.88 99 THR A C 1
ATOM 740 O O . THR A 1 99 ? 4.763 3.579 -10.414 1.00 70.88 99 THR A O 1
ATOM 743 N N . VAL A 1 100 ? 6.985 3.774 -10.635 1.00 74.69 100 VAL A N 1
ATOM 744 C CA . VAL A 1 100 ? 7.318 3.701 -9.206 1.00 74.69 100 VAL A CA 1
ATOM 745 C C . VAL A 1 100 ? 6.603 4.793 -8.400 1.00 74.69 100 VAL A C 1
ATOM 747 O O . VAL A 1 100 ? 5.902 4.491 -7.428 1.00 74.69 100 VAL A O 1
ATOM 750 N N . CYS A 1 101 ? 6.725 6.056 -8.818 1.00 76.94 101 CYS A N 1
ATOM 751 C CA . CYS A 1 101 ? 6.034 7.176 -8.174 1.00 76.94 101 CYS A CA 1
ATOM 752 C C . CYS A 1 101 ? 4.512 6.992 -8.205 1.00 76.94 101 CYS A C 1
ATOM 754 O O . CYS A 1 101 ? 3.822 7.291 -7.231 1.00 76.94 101 CYS A O 1
ATOM 756 N N . PHE A 1 102 ? 3.988 6.466 -9.309 1.00 77.88 102 PHE A N 1
ATOM 757 C CA . PHE A 1 102 ? 2.562 6.256 -9.486 1.00 77.88 102 PHE A CA 1
ATOM 758 C C . PHE A 1 102 ? 2.007 5.128 -8.596 1.00 77.88 102 PHE A C 1
ATOM 760 O O . PHE A 1 102 ? 0.961 5.289 -7.963 1.00 77.88 102 PHE A O 1
ATOM 767 N N . CYS A 1 103 ? 2.734 4.016 -8.468 1.00 77.38 103 CYS A N 1
ATOM 768 C CA . CYS A 1 103 ? 2.403 2.915 -7.561 1.00 77.38 103 CYS A CA 1
ATOM 769 C C . CYS A 1 103 ? 2.294 3.378 -6.104 1.00 77.38 103 CYS A C 1
ATOM 771 O O . CYS A 1 103 ? 1.367 2.973 -5.401 1.00 77.38 103 CYS A O 1
ATOM 773 N N . LEU A 1 104 ? 3.196 4.259 -5.658 1.00 82.12 104 LEU A N 1
ATOM 774 C CA . LEU A 1 104 ? 3.137 4.844 -4.316 1.00 82.12 104 LEU A CA 1
ATOM 775 C C . LEU A 1 104 ? 1.853 5.653 -4.108 1.00 82.12 104 LEU A C 1
ATOM 777 O O . LEU A 1 104 ? 1.191 5.502 -3.081 1.00 82.12 104 LEU A O 1
ATOM 781 N N . VAL A 1 105 ? 1.464 6.463 -5.096 1.00 84.25 105 VAL A N 1
ATOM 782 C CA . VAL A 1 105 ? 0.225 7.251 -5.045 1.00 84.25 105 VAL A CA 1
ATOM 783 C C . VAL A 1 105 ? -0.999 6.338 -4.944 1.00 84.25 105 VAL A C 1
ATOM 785 O O . VAL A 1 105 ? -1.849 6.559 -4.079 1.00 84.25 105 VAL A O 1
ATOM 788 N N . ILE A 1 106 ? -1.076 5.273 -5.753 1.00 83.50 106 ILE A N 1
ATOM 789 C CA . ILE A 1 106 ? -2.156 4.274 -5.650 1.00 83.50 106 ILE A CA 1
ATOM 790 C C . ILE A 1 106 ? -2.188 3.655 -4.246 1.00 83.50 106 ILE A C 1
ATOM 792 O O . ILE A 1 106 ? -3.258 3.557 -3.643 1.00 83.50 106 ILE A O 1
ATOM 796 N N . GLY A 1 107 ? -1.026 3.267 -3.713 1.00 83.75 107 GLY A N 1
ATOM 797 C CA . GLY A 1 107 ? -0.902 2.713 -2.367 1.00 83.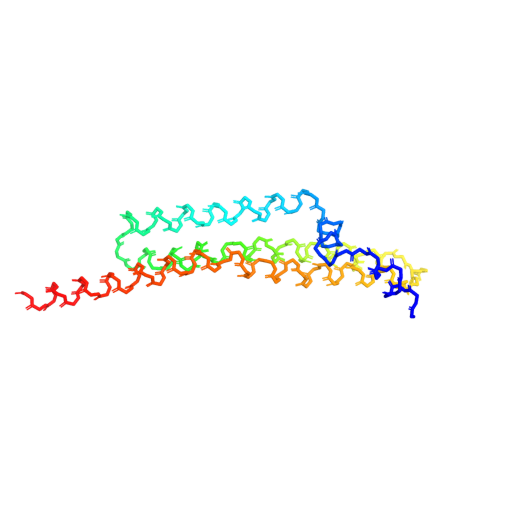75 107 GLY A CA 1
ATOM 798 C C . GLY A 1 107 ? -1.487 3.639 -1.306 1.00 83.75 107 GLY A C 1
ATOM 799 O O . GLY A 1 107 ? -2.285 3.195 -0.484 1.00 83.75 107 GLY A O 1
ATOM 800 N N . MET A 1 108 ? -1.176 4.938 -1.375 1.00 87.25 108 MET A N 1
ATOM 801 C CA . MET A 1 108 ? -1.728 5.949 -0.467 1.00 87.25 108 MET A CA 1
ATOM 802 C C . MET A 1 108 ? -3.252 6.073 -0.588 1.00 87.25 108 MET A C 1
ATOM 804 O O . MET A 1 108 ? -3.945 6.119 0.429 1.00 87.25 108 MET A O 1
ATOM 808 N N . PHE A 1 109 ? -3.799 6.078 -1.808 1.00 87.62 109 PHE A N 1
ATOM 809 C CA . PHE A 1 109 ? -5.252 6.128 -2.011 1.00 87.62 109 PHE A CA 1
ATOM 810 C C . PHE A 1 109 ? -5.964 4.898 -1.440 1.00 87.62 109 PHE A C 1
ATOM 812 O O . PHE A 1 109 ? -7.024 5.018 -0.824 1.00 87.62 109 PHE A O 1
ATOM 819 N N . LEU A 1 110 ? -5.365 3.717 -1.578 1.00 87.81 110 LEU A N 1
ATOM 820 C CA . LEU A 1 110 ? -5.926 2.466 -1.067 1.00 87.81 110 LEU A CA 1
ATOM 821 C C . LEU A 1 110 ? -5.899 2.345 0.460 1.00 87.81 110 LEU A C 1
ATOM 823 O O . LEU A 1 110 ? -6.593 1.490 1.011 1.00 87.81 110 LEU A O 1
ATOM 827 N N . MET A 1 111 ? -5.144 3.197 1.156 1.00 90.00 111 MET A N 1
ATOM 828 C CA . MET A 1 111 ? -5.171 3.271 2.618 1.00 90.00 111 MET A CA 1
ATOM 829 C C . MET A 1 111 ? -6.384 4.031 3.150 1.00 90.00 111 MET A C 1
ATOM 831 O O . MET A 1 111 ? -6.761 3.819 4.302 1.00 90.00 111 MET A O 1
ATOM 835 N N . ILE A 1 112 ? -6.991 4.913 2.347 1.00 89.75 112 ILE A N 1
ATOM 836 C CA . ILE A 1 112 ? -8.051 5.827 2.799 1.00 89.75 112 ILE A CA 1
ATOM 837 C C . ILE A 1 112 ? -9.199 5.079 3.499 1.00 89.75 112 ILE A C 1
ATOM 839 O O . ILE A 1 112 ? -9.557 5.480 4.609 1.00 89.75 112 ILE A O 1
ATOM 843 N N . PRO A 1 113 ? -9.757 3.977 2.955 1.00 88.75 113 PRO A N 1
ATOM 844 C CA . PRO A 1 113 ? -10.858 3.272 3.613 1.00 88.75 113 PRO A CA 1
ATOM 845 C C . PRO A 1 113 ? -10.464 2.686 4.977 1.00 88.75 113 PRO A C 1
ATOM 847 O O . PRO A 1 113 ? -11.193 2.847 5.958 1.00 88.75 113 PRO A O 1
ATOM 850 N N . SER A 1 114 ? -9.292 2.047 5.060 1.00 89.56 114 SER A N 1
ATOM 851 C CA . SER A 1 114 ? -8.754 1.492 6.310 1.00 89.56 114 SER A CA 1
ATOM 852 C C . SER A 1 114 ? -8.472 2.595 7.334 1.00 89.56 114 SER A C 1
ATOM 854 O O . SER A 1 114 ? -8.779 2.441 8.516 1.00 89.56 114 SER A O 1
ATOM 856 N N . TYR A 1 115 ? -7.947 3.735 6.883 1.00 88.75 115 TYR A N 1
ATOM 857 C CA . TYR A 1 115 ? -7.666 4.892 7.727 1.00 88.75 115 TYR A CA 1
ATOM 858 C C . TYR A 1 115 ? -8.945 5.512 8.303 1.00 88.75 115 TYR A C 1
ATOM 860 O O . TYR A 1 115 ? -9.017 5.774 9.504 1.00 88.75 115 TYR A O 1
ATOM 868 N N . LEU A 1 116 ? -9.986 5.683 7.480 1.00 89.94 116 LEU A N 1
ATOM 869 C CA . LEU A 1 116 ? -11.295 6.169 7.930 1.00 89.94 116 LEU A CA 1
ATOM 870 C C . LEU A 1 116 ? -11.905 5.239 8.984 1.00 89.94 116 LEU A C 1
ATOM 872 O O . LEU A 1 116 ? -12.374 5.705 10.024 1.00 89.94 116 LEU A O 1
ATOM 876 N N . LEU A 1 117 ? -11.846 3.924 8.755 1.00 88.88 117 LEU A N 1
ATOM 877 C CA . LEU A 1 117 ? -12.328 2.932 9.713 1.00 88.88 117 LEU A CA 1
ATOM 878 C C . LEU A 1 117 ? -11.571 3.015 11.047 1.00 88.88 117 LEU A C 1
ATOM 880 O O . LEU A 1 117 ? -12.190 2.996 12.114 1.00 88.88 117 LEU A O 1
ATOM 884 N N . ALA A 1 118 ? -10.243 3.147 10.997 1.00 87.12 118 ALA A N 1
ATOM 885 C CA . ALA A 1 118 ? -9.405 3.294 12.182 1.00 87.12 118 ALA A CA 1
ATOM 886 C C . ALA A 1 118 ? -9.709 4.591 12.956 1.00 87.12 118 ALA A C 1
ATOM 888 O O . ALA A 1 118 ? -9.818 4.553 14.182 1.00 87.12 118 ALA A O 1
ATOM 889 N N . MET A 1 119 ? -9.919 5.715 12.260 1.00 87.62 119 MET A N 1
ATOM 890 C CA . MET A 1 119 ? -10.324 6.993 12.864 1.00 87.62 119 MET A CA 1
ATOM 891 C C . MET A 1 119 ? -11.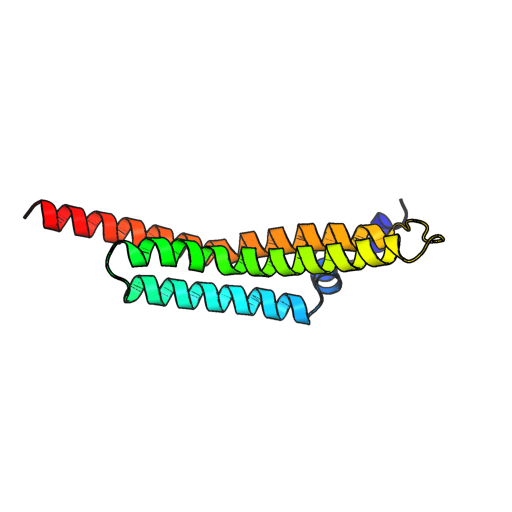669 6.891 13.591 1.00 87.62 119 MET A C 1
ATOM 893 O O . MET A 1 119 ? -11.793 7.304 14.747 1.00 87.62 119 MET A O 1
ATOM 897 N N . ILE A 1 120 ? -12.677 6.296 12.949 1.00 87.00 120 ILE A N 1
ATOM 898 C CA . ILE A 1 120 ? -13.994 6.091 13.568 1.00 87.00 120 ILE A CA 1
ATOM 899 C C . ILE A 1 120 ? -13.855 5.197 14.807 1.00 87.00 120 ILE A C 1
ATOM 901 O O . ILE A 1 120 ? -14.368 5.521 15.876 1.00 87.00 120 ILE A O 1
ATOM 905 N N . ALA A 1 121 ? -13.096 4.107 14.715 1.00 84.06 121 ALA A N 1
ATOM 906 C CA . ALA A 1 121 ? -12.874 3.223 15.853 1.00 84.06 121 ALA A CA 1
ATOM 907 C C . ALA A 1 121 ? -12.148 3.914 17.020 1.00 84.06 121 ALA A C 1
ATOM 909 O O . ALA A 1 121 ? -12.513 3.708 18.179 1.00 84.06 121 ALA A O 1
ATOM 910 N N . ALA A 1 122 ? -11.147 4.748 16.729 1.00 82.69 122 ALA A N 1
ATOM 911 C CA . ALA A 1 122 ? -10.407 5.498 17.740 1.00 82.69 122 ALA A CA 1
ATOM 912 C C . ALA A 1 122 ? -11.307 6.505 18.474 1.00 82.69 122 ALA A C 1
ATOM 914 O O . ALA A 1 122 ? -11.271 6.581 19.704 1.00 82.69 122 ALA A O 1
ATOM 915 N N . THR A 1 123 ? -12.165 7.227 17.745 1.00 84.12 123 THR A N 1
ATOM 916 C CA . THR A 1 123 ? -13.106 8.189 18.348 1.00 84.12 123 THR A CA 1
ATOM 917 C C . THR A 1 123 ? -14.158 7.508 19.225 1.00 84.12 123 THR A C 1
ATOM 919 O O . THR A 1 123 ? -14.429 7.985 20.329 1.00 84.12 123 THR A O 1
ATOM 922 N N . VAL A 1 124 ? -14.705 6.364 18.796 1.00 82.50 124 VAL A N 1
ATOM 923 C CA . VAL A 1 124 ? -15.660 5.575 19.594 1.00 82.50 124 VAL A CA 1
ATOM 924 C C . VAL A 1 124 ? -15.006 5.038 20.870 1.00 82.50 124 VAL A C 1
ATOM 926 O O . VAL A 1 124 ? -15.566 5.194 21.956 1.00 82.50 124 VAL A O 1
ATOM 929 N N . ARG A 1 125 ? -13.798 4.465 20.774 1.00 77.38 125 ARG A N 1
ATOM 930 C CA . ARG A 1 125 ? -13.066 3.952 21.946 1.00 77.38 125 ARG A CA 1
ATOM 931 C C . ARG A 1 125 ? -12.727 5.059 22.940 1.00 77.38 125 ARG A C 1
ATOM 933 O O . ARG A 1 125 ? -12.958 4.881 24.128 1.00 77.38 125 ARG A O 1
ATOM 940 N N . SER A 1 126 ? -12.269 6.216 22.459 1.00 77.50 126 SER A N 1
ATOM 941 C CA . SER A 1 126 ? -11.944 7.365 23.315 1.00 77.50 126 SER A CA 1
ATOM 942 C C . SER A 1 126 ? -13.142 7.848 24.141 1.00 77.50 126 SER A C 1
ATOM 944 O O . SER A 1 126 ? -12.978 8.206 25.306 1.00 77.50 126 SER A O 1
ATOM 946 N N . ARG A 1 127 ? -14.356 7.827 23.571 1.00 75.12 127 ARG A N 1
ATOM 947 C CA . ARG A 1 127 ? -15.580 8.181 24.307 1.00 75.12 127 ARG A CA 1
ATOM 948 C C . ARG A 1 127 ? -15.956 7.136 25.356 1.00 75.12 127 ARG A C 1
ATOM 950 O O . ARG A 1 127 ? -16.368 7.516 26.444 1.00 75.12 127 ARG A O 1
ATOM 957 N N . SER A 1 128 ? -15.794 5.851 25.041 1.00 72.19 128 SER A N 1
ATOM 958 C CA . SER A 1 128 ? -16.092 4.759 25.978 1.00 72.19 128 SER A CA 1
ATOM 959 C C . SER A 1 128 ? -15.183 4.791 27.206 1.00 72.19 128 SER A C 1
ATOM 961 O O . SER A 1 128 ? -15.675 4.649 28.316 1.00 72.19 128 SER A O 1
ATOM 963 N N . THR A 1 129 ? -13.880 5.022 27.023 1.00 65.62 129 THR A N 1
ATOM 964 C CA . THR A 1 129 ? -12.922 5.065 28.141 1.00 65.62 129 THR A CA 1
ATOM 965 C C . THR A 1 129 ? -13.195 6.240 29.080 1.00 65.62 129 THR A C 1
ATOM 967 O O . THR A 1 129 ? -13.179 6.073 30.292 1.00 65.62 129 THR A O 1
ATOM 970 N N . LYS A 1 130 ? -13.549 7.414 28.538 1.00 64.38 130 LYS A N 1
ATOM 971 C CA . LYS A 1 130 ? -13.915 8.582 29.358 1.00 64.38 130 LYS A CA 1
ATOM 972 C C . LYS A 1 130 ? -15.184 8.380 30.189 1.00 64.38 130 LYS A C 1
ATOM 974 O O . LYS A 1 130 ? -15.305 8.986 31.244 1.00 64.38 130 LYS A O 1
ATOM 979 N N . ALA A 1 131 ? -16.142 7.591 29.701 1.00 62.75 131 ALA A N 1
ATOM 980 C CA . ALA A 1 131 ? -17.362 7.291 30.448 1.00 62.75 131 ALA A CA 1
ATOM 981 C C . ALA A 1 131 ? -17.093 6.346 31.632 1.00 62.75 131 ALA A C 1
ATOM 983 O O . ALA A 1 131 ? -17.726 6.488 32.669 1.00 62.75 131 ALA A O 1
ATOM 984 N N . GLU A 1 132 ? -16.143 5.423 31.476 1.00 59.19 132 GLU A N 1
ATOM 985 C CA . GLU A 1 132 ? -15.735 4.463 32.508 1.00 59.19 132 GLU A CA 1
ATOM 986 C C . GLU A 1 132 ? -14.893 5.124 33.614 1.00 59.19 132 GLU A C 1
ATOM 988 O O . GLU A 1 132 ? -15.049 4.795 34.779 1.00 59.19 132 GLU A O 1
ATOM 993 N N . GLU A 1 133 ? -14.061 6.117 33.280 1.00 59.72 133 GLU A N 1
ATOM 994 C CA . GLU A 1 133 ? -13.322 6.920 34.275 1.00 59.72 133 GLU A CA 1
ATOM 995 C C . GLU A 1 133 ? -14.214 7.900 35.064 1.00 59.72 133 GLU A C 1
ATOM 997 O O . GLU A 1 133 ? -13.788 8.432 36.089 1.00 59.72 133 GLU A O 1
ATOM 1002 N N . ALA A 1 134 ? -15.431 8.174 34.581 1.00 57.94 134 ALA A N 1
ATOM 1003 C CA . ALA A 1 134 ? -16.374 9.110 35.196 1.00 57.94 134 ALA A CA 1
ATOM 1004 C C . ALA A 1 134 ? -17.452 8.436 36.072 1.00 57.94 134 ALA A C 1
ATOM 1006 O O . ALA A 1 134 ? -18.232 9.159 36.697 1.00 57.94 134 ALA A O 1
ATOM 1007 N N . SER A 1 135 ? -17.522 7.097 36.097 1.00 53.69 135 SER A N 1
ATOM 1008 C CA . SER A 1 135 ? -18.443 6.304 36.933 1.00 53.69 135 SER A CA 1
ATOM 1009 C C . SER A 1 135 ? -17.737 5.708 38.141 1.00 53.69 135 SER A C 1
ATOM 1011 O O . SER A 1 135 ? -18.327 5.751 39.240 1.00 53.69 135 SER A O 1
#

Foldseek 3Di:
DVVVVVCPPDDPVVVLCVLCDPVNVVVLVVLLVQLQVQLVCLLVPNDDPVSLVSLVVSLCRSLVSLQVVLVVLVVVLVVVPVVDPPDDDDPVSVSSNVSSVVSNVSSVVSSVVSVVSSVVSVVVVVVVVVVVVVD

Radius of gyration: 20.59 Å; chains: 1; bounding box: 47×25×66 Å

Secondary structure (DSSP, 8-state):
-HHHHHTTTS-HHHHHHHHH-HHHHHHHHHHHHHHHHHHHHHHHH--SHHHHHHHHHHHHHHHHHHHHHHHHHHHHHHHHHHH-TT----GGGGHHHHHHHHHHHHHHHHHHHHHHHHHHHHHHHHHHHHHHTT-

pLDDT: mean 77.12, std 11.4, range [44.12, 92.69]